Protein AF-A0A970EX81-F1 (afdb_monomer)

Radius of gyration: 21.79 Å; Cα contacts (8 Å, |Δi|>4): 182; chains: 1; bounding box: 51×58×53 Å

Solvent-accessible surface area (backbone atoms only — not comparable to full-atom values): 8107 Å² total; per-residue (Å²): 115,69,74,60,54,53,55,53,55,58,56,59,62,62,72,63,68,65,86,72,77,76,77,77,90,69,51,71,46,55,43,40,30,35,47,66,74,91,52,94,65,96,63,71,69,59,46,76,45,80,43,80,53,59,88,94,58,59,65,65,62,51,46,54,54,49,44,54,33,81,59,92,51,85,65,42,38,49,44,48,60,91,81,40,44,85,72,48,76,47,82,56,92,38,34,39,36,42,32,46,35,74,58,53,76,70,51,56,72,71,56,38,52,48,29,51,50,29,49,45,60,22,50,51,67,39,93,72,34,79,44,73,46,81,82

Mean predicted aligned error: 9.27 Å

Secondary structure (DSSP, 8-state):
-HHHHHHHHHHHHHTT---------SEEEEEEEEE--SS--SS-SEEEEEEEE-TTS-HHHHHHHHHTS--SSTTEE-SS-TT--EEEEEEETTEEEEEE-HHHHH--HHHHHHHHHHHHHHHTTSTT--EEEE-

Sequence (135 aa):
MIRRIFSVFLFMLILLGGCKRSEYEGEYIEVYYLRDISAPISDGALAAVKYPVYQYRDKIETAVKKLLSKPDDESLRCPFPDDVELVGIEYSGNVVTVNLSEEYGEMFGAELAAANVCTVLTLCGIDGVSEVSIT

Foldseek 3Di:
DVVVVVVVVVVVVVVPPDPPPPDDPADWFWFKFAFDPPDPDPDDRIDTDIDGDDPPDDQLVVNVVVLQDADPDPRTDRLDDVPKAFPDWDDDFQEIETEIDCVLVVDDDPSNVSSVVSSCVRSCRDPRHDYYHYD

Nearest PDB structures (foldseek):
  6gzb-assembly2_B  TM=7.721E-01  e=2.881E-04  Bacillus subtilis subsp. subtilis str. 168
  6gz8-assembly1_A  TM=7.859E-01  e=2.248E-03  Bacillus subtilis subsp. subtilis str. 168
  5j7r-assembly3_B  TM=6.040E-01  e=8.048E-04  Clostridium perfringens
  6he2-assembly1_A  TM=5.781E-01  e=5.623E-01  Aquincola tertiaricarbonis
  3tr3-assembly2_A  TM=6.188E-01  e=1.296E+00  Coxiella burnetii

Structure (mmCIF, N/CA/C/O backbone):
data_AF-A0A970EX81-F1
#
_entry.id   AF-A0A970EX81-F1
#
loop_
_atom_site.group_PDB
_atom_site.id
_atom_site.type_symbol
_atom_site.label_atom_id
_atom_site.label_alt_id
_atom_site.label_comp_id
_atom_site.label_asym_id
_atom_site.label_entity_id
_atom_site.label_seq_id
_atom_site.pdbx_PDB_ins_code
_atom_site.Cartn_x
_atom_site.Cartn_y
_atom_site.Cartn_z
_atom_site.occupancy
_atom_site.B_iso_or_equiv
_atom_site.auth_seq_id
_atom_site.auth_comp_id
_atom_site.auth_asym_id
_atom_site.auth_atom_id
_atom_site.pdbx_PDB_model_num
ATOM 1 N N . MET A 1 1 ? 33.059 -42.929 36.880 1.00 54.62 1 MET A N 1
ATOM 2 C CA . MET A 1 1 ? 33.288 -41.637 36.190 1.00 54.62 1 MET A CA 1
ATOM 3 C C . MET A 1 1 ? 32.309 -41.416 35.028 1.00 54.62 1 MET A C 1
ATOM 5 O O . MET A 1 1 ? 31.653 -40.385 35.015 1.00 54.62 1 MET A O 1
ATOM 9 N N . ILE A 1 2 ? 32.092 -42.410 34.152 1.00 56.94 2 ILE A N 1
ATOM 10 C CA . ILE A 1 2 ? 31.150 -42.371 33.005 1.00 56.94 2 ILE A CA 1
ATOM 11 C C . ILE A 1 2 ? 29.690 -41.989 33.344 1.00 56.94 2 ILE A C 1
ATOM 13 O O . ILE A 1 2 ? 29.092 -41.195 32.626 1.00 56.94 2 ILE A O 1
ATOM 17 N N . ARG A 1 3 ? 29.127 -42.448 34.475 1.00 52.34 3 ARG A N 1
ATOM 18 C CA . ARG A 1 3 ? 27.751 -42.088 34.896 1.00 52.34 3 ARG A CA 1
ATOM 19 C C . ARG A 1 3 ? 27.565 -40.601 35.229 1.00 52.34 3 ARG A C 1
ATOM 21 O O . ARG A 1 3 ? 26.462 -40.094 35.083 1.00 52.34 3 ARG A O 1
ATOM 28 N N . ARG A 1 4 ? 28.623 -39.899 35.662 1.00 56.50 4 ARG A N 1
ATOM 29 C CA .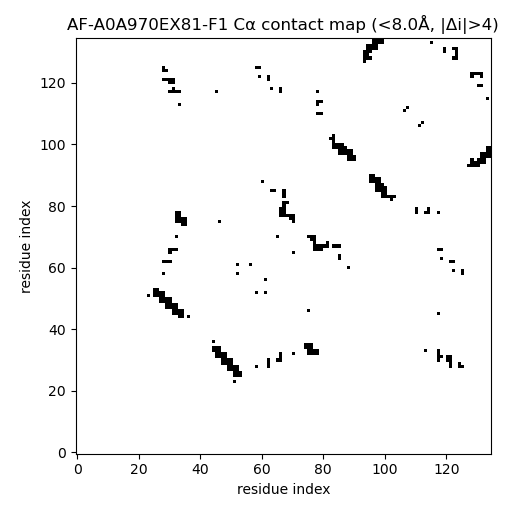 ARG A 1 4 ? 28.557 -38.454 35.959 1.00 56.50 4 ARG A CA 1
ATOM 30 C C . ARG A 1 4 ? 28.625 -37.609 34.685 1.00 56.50 4 ARG A C 1
ATOM 32 O O . ARG A 1 4 ? 27.959 -36.587 34.615 1.00 56.50 4 ARG A O 1
ATOM 39 N N . ILE A 1 5 ? 29.358 -38.078 33.671 1.00 61.97 5 ILE A N 1
ATOM 40 C CA . ILE A 1 5 ? 29.462 -37.420 32.359 1.00 61.97 5 ILE A CA 1
ATOM 41 C C . ILE A 1 5 ? 28.120 -37.494 31.613 1.00 61.97 5 ILE A C 1
ATOM 43 O O . ILE A 1 5 ? 27.665 -36.488 31.080 1.00 61.97 5 ILE A O 1
ATOM 47 N N . PHE A 1 6 ? 27.431 -38.642 31.669 1.00 58.75 6 PHE A N 1
ATOM 48 C CA . PHE A 1 6 ? 26.097 -38.803 31.075 1.00 58.75 6 PHE A CA 1
ATOM 49 C C . PHE A 1 6 ? 25.040 -37.870 31.687 1.00 58.75 6 PHE A C 1
ATOM 51 O O . PHE A 1 6 ? 24.231 -37.311 30.953 1.00 58.75 6 PHE A O 1
ATOM 58 N N . SER A 1 7 ? 25.063 -37.647 33.008 1.00 59.97 7 SER A N 1
ATOM 59 C CA . SER A 1 7 ? 24.130 -36.714 33.662 1.00 59.97 7 SER A CA 1
ATOM 60 C C . SER A 1 7 ? 24.362 -35.255 33.273 1.00 59.97 7 SER A C 1
ATOM 62 O O . SER A 1 7 ? 23.391 -34.518 33.143 1.00 59.97 7 SER A O 1
ATOM 64 N N . VAL A 1 8 ? 25.613 -34.837 33.059 1.00 66.75 8 VAL A N 1
ATOM 65 C CA . VAL A 1 8 ? 25.922 -33.464 32.618 1.00 66.75 8 VAL A CA 1
ATOM 66 C C . VAL A 1 8 ? 25.491 -33.254 31.164 1.00 66.75 8 VAL A C 1
ATOM 68 O O . VAL A 1 8 ? 24.899 -32.227 30.844 1.00 66.75 8 VAL A O 1
ATOM 71 N N . PHE A 1 9 ? 25.698 -34.253 30.301 1.00 63.66 9 PHE A N 1
ATOM 72 C CA . PHE A 1 9 ? 25.286 -34.190 28.896 1.00 63.66 9 PHE A CA 1
ATOM 73 C C . PHE A 1 9 ? 23.755 -34.152 28.739 1.00 63.66 9 PHE A C 1
ATOM 75 O O . PHE A 1 9 ? 23.230 -33.384 27.936 1.00 63.66 9 PHE A O 1
ATOM 82 N N . LEU A 1 10 ? 23.027 -34.917 29.562 1.00 64.50 10 LEU A N 1
ATOM 83 C CA . LEU A 1 10 ? 21.561 -34.927 29.577 1.00 64.50 10 LEU A CA 1
ATOM 84 C C . LEU A 1 10 ? 20.970 -33.597 30.078 1.00 64.50 10 LEU A C 1
ATOM 86 O O . LEU A 1 10 ? 19.943 -33.158 29.574 1.00 64.50 10 LEU A O 1
ATOM 90 N N . PHE A 1 11 ? 21.630 -32.927 31.029 1.00 61.94 11 PHE A N 1
ATOM 91 C CA . PHE A 1 11 ? 21.207 -31.611 31.523 1.00 61.94 11 PHE A CA 1
ATOM 92 C C . PHE A 1 11 ? 21.466 -30.494 30.496 1.00 61.94 11 PHE A C 1
ATOM 94 O O . PHE A 1 11 ? 20.681 -29.557 30.382 1.00 61.94 11 PHE A O 1
ATOM 101 N N . MET A 1 12 ? 22.531 -30.623 29.696 1.00 64.44 12 MET A N 1
ATOM 102 C CA . MET A 1 12 ? 22.878 -29.677 28.629 1.00 64.44 12 MET A CA 1
ATOM 103 C C . MET A 1 12 ? 21.916 -29.750 27.429 1.00 64.44 12 MET A C 1
ATOM 105 O O . MET A 1 12 ? 21.650 -28.732 26.798 1.00 64.44 12 MET A O 1
ATOM 109 N N . LEU A 1 13 ? 21.320 -30.919 27.168 1.00 59.12 13 LEU A N 1
ATOM 110 C CA . LEU A 1 13 ? 20.277 -31.109 26.148 1.00 59.12 13 LEU A CA 1
ATOM 111 C C . LEU A 1 13 ? 18.931 -30.450 26.512 1.00 59.12 13 LEU A C 1
ATOM 113 O O . LEU A 1 13 ? 18.166 -30.109 25.615 1.00 59.12 13 LEU A O 1
ATOM 117 N N . ILE A 1 14 ? 18.652 -30.215 27.801 1.00 59.53 14 ILE A N 1
ATOM 118 C CA . ILE A 1 14 ? 17.407 -29.571 28.269 1.00 59.53 14 ILE A CA 1
ATOM 119 C C . ILE A 1 14 ? 17.451 -28.042 28.075 1.00 59.53 14 ILE A C 1
ATOM 121 O O . ILE A 1 14 ? 16.411 -27.405 27.922 1.00 59.53 14 ILE A O 1
ATOM 125 N N . LEU A 1 15 ? 18.647 -27.447 28.004 1.00 57.34 15 LEU A N 1
ATOM 126 C CA . LEU A 1 15 ? 18.835 -26.007 27.770 1.00 57.34 15 LEU A CA 1
ATOM 127 C C . LEU A 1 15 ? 18.682 -25.596 26.294 1.00 57.34 15 LEU A C 1
ATOM 129 O O . LEU A 1 15 ? 18.636 -24.407 25.999 1.00 57.34 15 LEU A O 1
ATOM 133 N N . LEU A 1 16 ? 18.545 -26.558 25.376 1.00 58.69 16 LEU A N 1
ATOM 134 C CA . LEU A 1 16 ? 18.202 -26.328 23.965 1.00 58.69 16 LEU A CA 1
ATOM 135 C C . LEU A 1 16 ? 16.683 -26.242 23.734 1.00 58.69 16 LEU A C 1
ATOM 137 O O . LEU A 1 16 ? 16.229 -26.419 22.604 1.00 58.69 16 LEU A O 1
ATOM 141 N N . GLY A 1 17 ? 15.894 -25.983 24.787 1.00 57.16 17 GLY A N 1
ATOM 142 C CA . GLY A 1 17 ? 14.470 -25.663 24.689 1.00 57.16 17 GLY A CA 1
ATOM 143 C C . GLY A 1 17 ? 14.261 -24.531 23.689 1.00 57.16 17 GLY A C 1
ATOM 144 O O . GLY A 1 17 ? 14.510 -23.368 23.994 1.00 57.16 17 GLY A O 1
ATOM 145 N N . GLY A 1 18 ? 13.892 -24.913 22.467 1.00 55.53 18 GLY A N 1
ATOM 146 C CA . GLY A 1 18 ? 13.876 -24.040 21.308 1.00 55.53 18 GLY A CA 1
ATOM 147 C C . GLY A 1 18 ? 13.043 -22.789 21.532 1.00 55.53 18 GLY A C 1
ATOM 148 O O . GLY A 1 18 ? 12.018 -22.815 22.216 1.00 55.53 18 GLY A O 1
ATOM 149 N N . CYS A 1 19 ? 13.459 -21.699 20.887 1.00 56.28 19 CYS A N 1
ATOM 150 C CA . CYS A 1 19 ? 12.595 -20.557 20.638 1.00 56.28 19 CYS A CA 1
ATOM 151 C C . CYS A 1 19 ? 11.392 -21.049 19.827 1.00 56.28 19 CYS A C 1
ATOM 153 O O . CYS A 1 19 ? 11.414 -21.061 18.597 1.00 56.28 19 CYS A O 1
ATOM 155 N N . LYS A 1 20 ? 10.337 -21.497 20.511 1.00 51.09 20 LYS A N 1
ATOM 156 C CA . LYS A 1 20 ? 9.021 -21.653 19.911 1.00 51.09 20 LYS A CA 1
ATOM 157 C C . LYS A 1 20 ? 8.608 -20.243 19.506 1.00 51.09 20 LYS A C 1
ATOM 159 O O . LYS A 1 20 ? 8.272 -19.432 20.365 1.00 51.09 20 LYS A O 1
ATOM 164 N N . ARG A 1 21 ? 8.730 -19.933 18.213 1.00 53.81 21 ARG A N 1
ATOM 165 C CA . ARG A 1 21 ? 8.214 -18.696 17.623 1.00 53.81 21 ARG A CA 1
ATOM 166 C C . ARG A 1 21 ? 6.735 -18.658 17.990 1.00 53.81 21 ARG A C 1
ATOM 168 O O . ARG A 1 21 ? 5.982 -19.529 17.566 1.00 53.81 21 ARG A O 1
ATOM 175 N N . SER A 1 22 ? 6.365 -17.759 18.896 1.00 57.47 22 SER A N 1
ATOM 176 C CA . SER A 1 22 ? 4.979 -17.597 19.316 1.00 57.47 22 SER A CA 1
ATOM 177 C C . SER A 1 22 ? 4.180 -17.204 18.080 1.00 57.47 22 SER A C 1
ATOM 179 O O . SER A 1 22 ? 4.419 -16.139 17.509 1.00 57.47 22 SER A O 1
ATOM 181 N N . GLU A 1 23 ? 3.306 -18.094 17.628 1.00 65.75 23 GLU A N 1
ATOM 182 C CA . GLU A 1 23 ? 2.333 -17.790 16.588 1.00 65.75 23 GLU A CA 1
ATOM 183 C C . GLU A 1 23 ? 1.393 -16.721 17.155 1.00 65.75 23 GLU A C 1
ATOM 185 O O . GLU A 1 23 ? 0.930 -16.826 18.291 1.00 65.75 23 GLU A O 1
ATOM 190 N N . TYR A 1 24 ? 1.244 -15.615 16.433 1.00 73.62 24 TYR A N 1
ATOM 191 C CA . TYR A 1 24 ? 0.465 -14.476 16.899 1.00 73.62 24 TYR A CA 1
ATOM 192 C C . TYR A 1 24 ? -1.025 -14.786 16.701 1.00 73.62 24 TYR A C 1
ATOM 194 O O . TYR A 1 24 ? -1.492 -14.887 15.579 1.00 73.62 24 TYR A O 1
ATOM 202 N N . GLU A 1 25 ? -1.788 -14.946 17.782 1.00 76.31 25 GLU A N 1
ATOM 203 C CA . GLU A 1 25 ? -3.234 -15.253 17.720 1.00 76.31 25 GLU A CA 1
ATOM 204 C C . GLU A 1 25 ? -4.127 -14.005 17.554 1.00 76.31 25 GLU A C 1
ATOM 206 O O . GLU A 1 25 ? -5.320 -14.038 17.853 1.00 76.31 25 GLU A O 1
ATOM 211 N N . GLY A 1 26 ? -3.563 -12.874 17.127 1.00 83.06 26 GLY A N 1
ATOM 212 C CA . GLY A 1 26 ? -4.328 -11.648 16.910 1.00 83.06 26 GLY A CA 1
ATOM 213 C C . GLY A 1 26 ? -4.808 -11.480 15.471 1.00 83.06 26 GLY A C 1
ATOM 214 O O . GLY A 1 26 ? -4.793 -12.401 14.657 1.00 83.06 26 GLY A O 1
ATOM 215 N N . GLU A 1 27 ? -5.247 -10.267 15.162 1.00 90.00 27 GLU A N 1
ATOM 216 C CA . GLU A 1 27 ? -5.758 -9.932 13.841 1.00 90.00 27 GLU A CA 1
ATOM 217 C C . GLU A 1 27 ? -4.631 -9.678 12.837 1.00 90.00 27 GLU A C 1
ATOM 219 O O . GLU A 1 27 ? -3.549 -9.211 13.195 1.00 90.00 27 GLU A O 1
ATOM 224 N N . TYR A 1 28 ? -4.899 -9.956 11.565 1.00 93.19 28 TYR A N 1
ATOM 225 C CA . TYR A 1 28 ? -3.961 -9.743 10.474 1.00 93.19 28 TYR A CA 1
ATOM 226 C C . TYR A 1 28 ? -4.566 -8.859 9.392 1.00 93.19 28 TYR A C 1
ATOM 228 O O . TYR A 1 28 ? -5.767 -8.904 9.145 1.00 93.19 28 TYR A O 1
ATOM 236 N N . ILE A 1 29 ? -3.699 -8.117 8.710 1.00 95.88 29 ILE A N 1
ATOM 237 C CA . ILE A 1 29 ? -3.996 -7.471 7.430 1.00 95.88 29 ILE A CA 1
ATOM 238 C C . ILE A 1 29 ? -3.152 -8.115 6.336 1.00 95.88 29 ILE A C 1
ATOM 240 O O . ILE A 1 29 ? -2.017 -8.530 6.584 1.00 95.88 29 ILE A O 1
ATOM 244 N N . GLU A 1 30 ? -3.700 -8.193 5.131 1.00 97.44 30 GLU A N 1
ATOM 245 C CA . GLU A 1 30 ? -2.967 -8.610 3.938 1.00 97.44 30 GLU A CA 1
ATOM 246 C C . GLU A 1 30 ? -2.507 -7.374 3.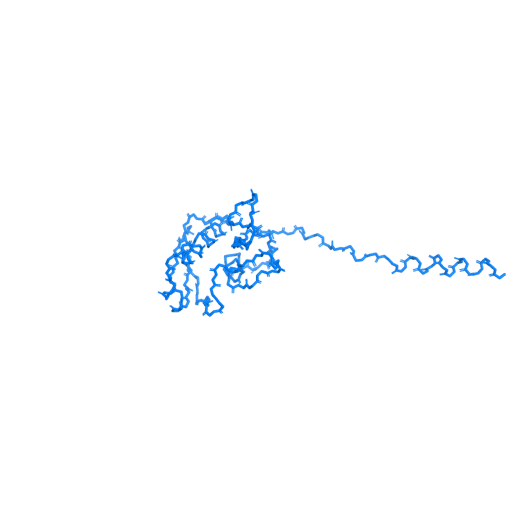171 1.00 97.44 30 GLU A C 1
ATOM 248 O O . GLU A 1 30 ? -3.319 -6.535 2.797 1.00 97.44 30 GLU A O 1
ATOM 253 N N . VAL A 1 31 ? -1.199 -7.261 2.947 1.00 98.31 31 VAL A N 1
ATOM 254 C CA . VAL A 1 31 ? -0.589 -6.164 2.191 1.00 98.31 31 VAL A CA 1
ATOM 255 C C . VAL A 1 31 ? -0.010 -6.719 0.899 1.00 98.31 31 VAL A C 1
ATOM 257 O O . VAL A 1 31 ? 0.737 -7.700 0.920 1.00 98.31 31 VAL A O 1
ATOM 260 N N . TYR A 1 32 ? -0.377 -6.106 -0.222 1.00 97.88 32 TYR A N 1
ATOM 261 C CA . TYR A 1 32 ? -0.001 -6.557 -1.557 1.00 97.88 32 TYR A CA 1
ATOM 262 C C . TYR A 1 32 ? 1.281 -5.872 -2.041 1.00 97.88 32 TYR A C 1
ATOM 264 O O . TYR A 1 32 ? 1.390 -4.648 -2.029 1.00 97.88 32 TYR A O 1
ATOM 272 N N . TYR A 1 33 ? 2.231 -6.678 -2.515 1.00 97.38 33 TYR A N 1
ATOM 273 C CA . TYR A 1 33 ? 3.514 -6.241 -3.072 1.00 97.38 33 TYR A CA 1
ATOM 274 C C . TYR A 1 33 ? 3.717 -6.769 -4.487 1.00 97.38 33 TYR A C 1
ATOM 276 O O . TYR A 1 33 ? 3.076 -7.735 -4.913 1.00 97.38 33 TYR A O 1
ATOM 284 N N . LEU A 1 34 ? 4.669 -6.163 -5.195 1.00 94.94 34 LEU A N 1
ATOM 285 C CA . LEU A 1 34 ? 5.128 -6.643 -6.492 1.00 94.94 34 LEU A CA 1
ATOM 286 C C . LEU A 1 34 ? 6.088 -7.813 -6.290 1.00 94.94 34 LEU A C 1
ATOM 288 O O . LEU A 1 34 ? 6.968 -7.748 -5.434 1.00 94.94 34 LEU A O 1
ATOM 292 N N . ARG A 1 35 ? 5.971 -8.865 -7.100 1.00 92.00 35 ARG A N 1
ATOM 293 C CA . ARG A 1 35 ? 7.023 -9.885 -7.185 1.00 92.00 35 ARG A CA 1
ATOM 294 C C . ARG A 1 35 ? 8.163 -9.396 -8.071 1.00 92.00 35 ARG A C 1
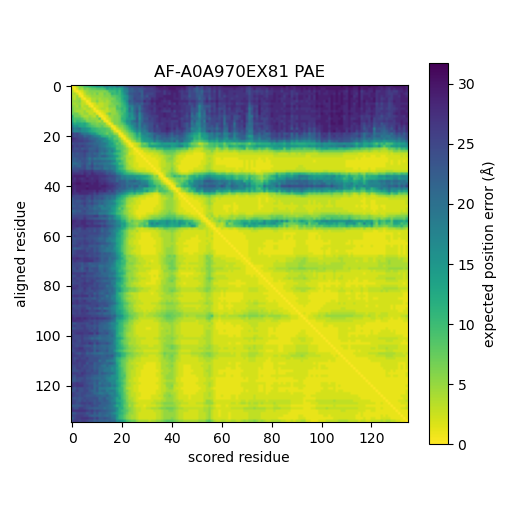ATOM 296 O O . ARG A 1 35 ? 7.938 -8.653 -9.031 1.00 92.00 35 ARG A O 1
ATOM 303 N N . ASP A 1 36 ? 9.385 -9.825 -7.777 1.00 81.75 36 ASP A N 1
ATOM 304 C CA . ASP A 1 36 ? 10.473 -9.691 -8.738 1.00 81.75 36 ASP A CA 1
ATOM 305 C C . ASP A 1 36 ? 10.288 -10.699 -9.889 1.00 81.75 36 ASP A C 1
ATOM 307 O O . ASP A 1 36 ? 10.322 -11.912 -9.689 1.00 81.75 36 ASP A O 1
ATOM 311 N N . ILE A 1 37 ? 10.050 -10.188 -11.101 1.00 69.94 37 ILE A N 1
ATOM 312 C CA . ILE A 1 37 ? 9.744 -10.969 -12.318 1.00 69.94 37 ILE A CA 1
ATOM 313 C C . ILE A 1 37 ? 11.022 -11.223 -13.135 1.00 69.94 37 ILE A C 1
ATOM 315 O O . ILE A 1 37 ? 10.992 -11.432 -14.346 1.00 69.94 37 ILE A O 1
ATOM 319 N N . SER A 1 38 ? 12.180 -11.211 -12.476 1.00 68.94 38 SER A N 1
ATOM 320 C CA . SER A 1 38 ? 13.487 -11.487 -13.080 1.00 68.94 38 SER A CA 1
ATOM 321 C C . SER A 1 38 ? 13.639 -12.932 -13.598 1.00 68.94 38 SER A C 1
ATOM 323 O O . SER A 1 38 ? 14.551 -13.216 -14.375 1.00 68.94 38 SER A O 1
ATOM 325 N N . ALA A 1 39 ? 12.713 -13.835 -13.252 1.00 60.62 39 ALA A N 1
ATOM 326 C CA . ALA A 1 39 ? 12.590 -15.184 -13.803 1.00 60.62 39 ALA A CA 1
ATOM 327 C C . ALA A 1 39 ? 11.117 -15.521 -14.134 1.00 60.62 39 ALA A C 1
ATOM 329 O O . ALA A 1 39 ? 10.215 -14.861 -13.615 1.00 60.62 39 ALA A O 1
ATOM 330 N N . PRO A 1 40 ? 10.836 -16.543 -14.972 1.00 63.28 40 PRO A N 1
ATOM 331 C CA . PRO A 1 40 ? 9.470 -16.987 -15.241 1.00 63.28 40 PRO A CA 1
ATOM 332 C C . PRO A 1 40 ? 8.791 -17.418 -13.937 1.00 63.28 40 PRO A C 1
ATOM 334 O O . PRO A 1 40 ? 9.120 -18.461 -13.372 1.00 63.28 40 PRO A O 1
ATOM 337 N N . ILE A 1 41 ? 7.854 -16.608 -13.454 1.00 61.25 41 ILE A N 1
ATOM 338 C CA . ILE A 1 41 ? 7.053 -16.935 -12.279 1.00 61.25 41 ILE A CA 1
ATOM 339 C C . ILE A 1 41 ? 5.858 -17.767 -12.762 1.00 61.25 41 ILE A C 1
ATOM 341 O O . ILE A 1 41 ? 5.158 -17.365 -13.689 1.00 61.25 41 ILE A O 1
ATOM 345 N N . SER A 1 42 ? 5.614 -18.934 -12.158 1.00 65.25 42 SER A N 1
ATOM 346 C CA . SER A 1 42 ? 4.352 -19.669 -12.360 1.00 65.25 42 SER A CA 1
ATOM 347 C C . SER A 1 42 ? 3.156 -18.986 -11.683 1.00 65.25 42 SER A C 1
ATOM 349 O O . SER A 1 42 ? 2.012 -19.314 -11.986 1.00 65.25 42 SER A O 1
ATOM 351 N N . ASP A 1 43 ? 3.434 -18.054 -10.771 1.00 72.12 43 ASP A N 1
ATOM 352 C CA . ASP A 1 43 ? 2.473 -17.293 -9.976 1.00 72.12 43 ASP A CA 1
ATOM 353 C C . ASP A 1 43 ? 2.215 -15.898 -10.572 1.00 72.12 43 ASP A C 1
ATOM 355 O O . ASP A 1 43 ? 2.929 -15.423 -11.455 1.00 72.12 43 ASP A O 1
ATOM 359 N N . GLY A 1 44 ? 1.176 -15.221 -10.072 1.00 84.56 44 GLY A N 1
ATOM 360 C CA . GLY A 1 44 ? 0.817 -13.864 -10.491 1.00 84.56 44 GLY A CA 1
ATOM 361 C C . GLY A 1 44 ? 1.861 -12.796 -10.132 1.00 84.56 44 GLY A C 1
ATOM 362 O O . GLY A 1 44 ? 2.719 -12.999 -9.276 1.00 84.56 44 GLY A O 1
ATOM 363 N N . ALA A 1 45 ? 1.744 -11.619 -10.758 1.00 90.19 45 ALA A N 1
ATOM 364 C CA . ALA A 1 45 ? 2.671 -10.490 -10.581 1.00 90.19 45 ALA A CA 1
ATOM 365 C C . ALA A 1 45 ? 2.659 -9.866 -9.170 1.00 90.19 45 ALA A C 1
ATOM 367 O O . ALA A 1 45 ? 3.585 -9.136 -8.814 1.00 90.19 45 ALA A O 1
ATOM 368 N N . LEU A 1 46 ? 1.620 -10.149 -8.379 1.00 94.06 46 LEU A N 1
ATOM 369 C CA . LEU A 1 46 ? 1.428 -9.632 -7.027 1.00 94.06 46 LEU A CA 1
ATOM 370 C C . LEU A 1 46 ? 1.475 -10.759 -5.990 1.00 94.06 46 LEU A C 1
ATOM 372 O O . LEU A 1 46 ? 1.124 -11.907 -6.277 1.00 94.06 46 LEU A O 1
ATOM 376 N N . ALA A 1 47 ? 1.873 -10.413 -4.770 1.00 95.06 47 ALA A N 1
ATOM 377 C CA . ALA A 1 47 ? 1.870 -11.303 -3.615 1.00 95.06 47 ALA A CA 1
ATOM 378 C C . ALA A 1 47 ? 1.256 -10.604 -2.401 1.00 95.06 47 ALA A C 1
ATOM 380 O O . ALA A 1 47 ? 1.614 -9.465 -2.113 1.00 95.06 47 ALA A O 1
ATOM 381 N N . ALA A 1 48 ? 0.382 -11.299 -1.673 1.00 96.06 48 ALA A N 1
ATOM 382 C CA . ALA A 1 48 ? -0.138 -10.833 -0.392 1.00 96.06 48 ALA A CA 1
ATOM 383 C C . ALA A 1 48 ? 0.755 -11.322 0.756 1.00 96.06 48 ALA A C 1
ATOM 385 O O . ALA A 1 48 ? 1.076 -12.510 0.842 1.00 96.06 48 ALA A O 1
ATOM 386 N N . VAL A 1 49 ? 1.120 -10.415 1.660 1.00 96.50 49 VAL A N 1
ATOM 387 C CA . VAL A 1 49 ? 1.869 -10.709 2.886 1.00 96.50 49 VAL A CA 1
ATOM 388 C C . VAL A 1 49 ? 1.002 -10.373 4.091 1.00 96.50 49 VAL A C 1
ATOM 390 O O . VAL A 1 49 ? 0.430 -9.288 4.173 1.00 96.50 49 VAL A O 1
ATOM 393 N N . LYS A 1 50 ? 0.911 -11.303 5.046 1.00 95.62 50 LYS A N 1
ATOM 394 C CA . LYS A 1 50 ? 0.140 -11.111 6.280 1.00 95.62 50 LYS A CA 1
ATOM 395 C C . LYS A 1 50 ? 0.967 -10.385 7.331 1.00 95.62 50 LYS A C 1
ATOM 397 O O . LYS A 1 50 ? 2.001 -10.897 7.760 1.00 95.62 50 LYS A O 1
ATOM 402 N N . TYR A 1 51 ? 0.468 -9.249 7.810 1.00 93.81 51 TYR A N 1
ATOM 403 C CA . TYR A 1 51 ? 1.052 -8.516 8.932 1.00 93.81 51 TYR A CA 1
ATOM 404 C C . TYR A 1 51 ? 0.134 -8.541 10.153 1.00 93.81 51 TYR A C 1
ATOM 406 O O . TYR A 1 51 ? -1.065 -8.305 10.005 1.00 93.81 51 TYR A O 1
ATOM 414 N N . PRO A 1 52 ? 0.673 -8.800 11.359 1.00 92.12 52 PRO A N 1
ATOM 415 C CA . PRO A 1 52 ? -0.109 -8.734 12.584 1.00 92.12 52 PRO A CA 1
ATOM 416 C C . PRO A 1 52 ? -0.491 -7.283 12.900 1.00 92.12 52 PRO A C 1
ATOM 418 O O . PRO A 1 52 ? 0.351 -6.382 12.838 1.00 92.12 52 PRO A O 1
ATOM 421 N N . VAL A 1 53 ? -1.743 -7.065 13.296 1.00 88.56 53 VAL A N 1
ATOM 422 C CA . VAL A 1 53 ? -2.242 -5.770 13.764 1.00 88.56 53 VAL A CA 1
ATOM 423 C C . VAL A 1 53 ? -2.386 -5.795 15.275 1.00 88.56 53 VAL A C 1
ATOM 425 O O . VAL A 1 53 ? -3.296 -6.399 15.835 1.00 88.56 53 VAL A O 1
ATOM 428 N N . TYR A 1 54 ? -1.494 -5.073 15.946 1.00 84.44 54 TYR A N 1
ATOM 429 C CA . TYR A 1 54 ? -1.554 -4.914 17.392 1.00 84.44 54 TYR A CA 1
ATOM 430 C C . TYR A 1 54 ? -2.766 -4.081 17.818 1.00 84.44 54 TYR A C 1
ATOM 432 O O . TYR A 1 54 ? -3.141 -3.113 17.155 1.00 84.44 54 TYR A O 1
ATOM 440 N N . GLN A 1 55 ? -3.343 -4.444 18.965 1.00 69.81 55 GLN A N 1
ATOM 441 C CA . GLN A 1 55 ? -4.498 -3.770 19.554 1.00 69.81 55 GLN A CA 1
ATOM 442 C C . GLN A 1 55 ? -4.273 -2.245 19.611 1.00 69.81 55 GLN A C 1
ATOM 444 O O . GLN A 1 55 ? -3.177 -1.795 19.946 1.00 69.81 55 GLN A O 1
ATOM 449 N N . TYR A 1 56 ? -5.312 -1.469 19.284 1.00 69.69 56 TYR A N 1
ATOM 450 C CA . TYR A 1 56 ? -5.329 0.006 19.238 1.00 69.69 56 TYR A CA 1
ATOM 451 C C . TYR A 1 56 ? -4.583 0.673 18.073 1.00 69.69 56 TYR A C 1
ATOM 453 O O . TYR A 1 56 ? -4.592 1.901 18.000 1.00 69.69 56 TYR A O 1
ATOM 461 N N . ARG A 1 57 ? -3.962 -0.080 17.156 1.00 77.75 57 ARG A N 1
ATOM 462 C CA . ARG A 1 57 ? -3.452 0.512 15.913 1.00 77.75 57 ARG A CA 1
ATOM 463 C C . ARG A 1 57 ? -4.549 0.635 14.869 1.00 77.75 57 ARG A C 1
ATOM 465 O O . ARG A 1 57 ? -5.359 -0.273 14.695 1.00 77.75 57 ARG A O 1
ATOM 472 N N . ASP A 1 58 ? -4.510 1.742 14.142 1.00 91.12 58 ASP A N 1
ATOM 473 C CA . ASP A 1 58 ? -5.294 1.909 12.931 1.00 91.12 58 ASP A CA 1
ATOM 474 C C . ASP A 1 58 ? -4.775 0.936 11.856 1.00 91.12 58 ASP A C 1
ATOM 476 O O . ASP A 1 58 ? -3.595 0.964 11.479 1.00 91.12 58 ASP A O 1
ATOM 480 N N . LYS A 1 59 ? -5.650 0.029 11.408 1.00 94.62 59 LYS A N 1
ATOM 481 C CA . LYS A 1 59 ? -5.344 -0.983 10.387 1.00 94.62 59 LYS A CA 1
ATOM 482 C C . LYS A 1 59 ? -4.976 -0.342 9.061 1.00 94.62 59 LYS A C 1
ATOM 484 O O . LYS A 1 59 ? -4.049 -0.812 8.411 1.00 94.62 59 LYS A O 1
ATOM 489 N N . ILE A 1 60 ? -5.686 0.718 8.691 1.00 96.75 60 ILE A N 1
ATOM 490 C CA . ILE A 1 60 ? -5.532 1.409 7.416 1.00 96.75 60 ILE A CA 1
ATOM 491 C C . ILE A 1 60 ? -4.189 2.123 7.404 1.00 96.75 60 ILE A C 1
ATOM 493 O O . ILE A 1 60 ? -3.369 1.876 6.525 1.00 96.75 60 ILE A O 1
ATOM 497 N N . GLU A 1 61 ? -3.898 2.908 8.442 1.00 96.06 61 GLU A N 1
ATOM 498 C CA . GLU A 1 61 ? -2.601 3.576 8.563 1.00 96.06 61 GLU A CA 1
ATOM 499 C C . GLU A 1 61 ? -1.442 2.570 8.615 1.00 96.06 61 GLU A C 1
ATOM 501 O O . GLU A 1 61 ? -0.400 2.771 7.990 1.00 96.06 61 GLU A O 1
ATOM 506 N N . THR A 1 62 ? -1.622 1.450 9.324 1.00 95.94 62 THR A N 1
ATOM 507 C CA . THR A 1 62 ? -0.619 0.376 9.376 1.00 95.94 62 THR A CA 1
ATOM 508 C C . THR A 1 62 ? -0.390 -0.241 7.997 1.00 95.94 62 THR A C 1
ATOM 510 O O . THR A 1 62 ? 0.760 -0.461 7.618 1.00 95.94 62 THR A O 1
ATOM 513 N N . ALA A 1 63 ? -1.457 -0.496 7.240 1.00 97.44 63 ALA A N 1
ATOM 514 C CA . ALA A 1 63 ? -1.387 -1.054 5.898 1.00 97.44 63 ALA A CA 1
ATOM 515 C C . ALA A 1 63 ? -0.676 -0.107 4.922 1.00 97.44 63 ALA A C 1
ATOM 517 O O . ALA A 1 63 ? 0.247 -0.533 4.230 1.00 97.44 63 ALA A O 1
ATOM 518 N N . VAL A 1 64 ? -1.024 1.184 4.927 1.00 97.75 64 VAL A N 1
ATOM 519 C CA . VAL A 1 64 ? -0.364 2.195 4.082 1.00 97.75 64 VAL A CA 1
ATOM 520 C C . VAL A 1 64 ? 1.116 2.319 4.436 1.00 97.75 64 VAL A C 1
ATOM 522 O O . VAL A 1 64 ? 1.971 2.257 3.559 1.00 97.75 64 VAL A O 1
ATOM 525 N N . LYS A 1 65 ? 1.463 2.374 5.726 1.00 96.50 65 LYS A N 1
ATOM 526 C CA . LYS A 1 65 ? 2.872 2.383 6.155 1.00 96.50 65 LYS A CA 1
ATOM 527 C C . LYS A 1 65 ? 3.634 1.131 5.720 1.00 96.50 65 LYS A C 1
ATOM 529 O O . LYS A 1 65 ? 4.838 1.196 5.485 1.00 96.50 65 LYS A O 1
ATOM 534 N N . LYS A 1 66 ? 2.960 -0.017 5.616 1.00 97.00 66 LYS A N 1
ATOM 535 C CA . LYS A 1 66 ? 3.557 -1.246 5.081 1.00 97.00 66 LYS A CA 1
ATOM 536 C C . LYS A 1 66 ? 3.732 -1.202 3.568 1.00 97.00 66 LYS A C 1
ATOM 538 O O . LYS A 1 66 ? 4.760 -1.673 3.095 1.00 97.00 66 LYS A O 1
ATOM 543 N N . LEU A 1 67 ? 2.799 -0.603 2.833 1.00 97.38 67 LEU A N 1
ATOM 544 C CA . LEU A 1 67 ? 2.936 -0.370 1.393 1.00 97.38 67 LEU A CA 1
ATOM 545 C C 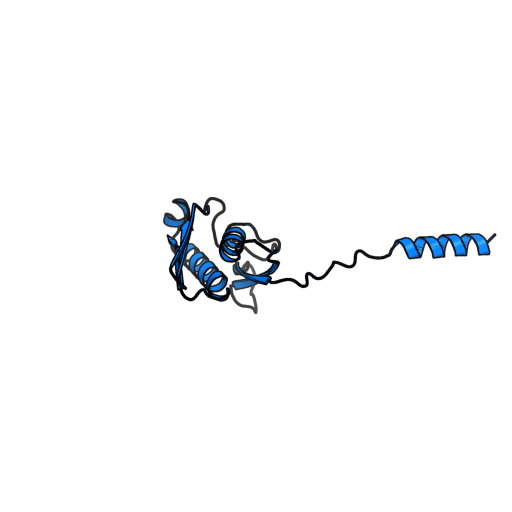. LEU A 1 67 ? 4.082 0.585 1.049 1.00 97.38 67 LEU A C 1
ATOM 547 O O . LEU A 1 67 ? 4.677 0.414 -0.004 1.00 97.38 67 LEU A O 1
ATOM 551 N N . LEU A 1 68 ? 4.390 1.548 1.922 1.00 97.56 68 LEU A N 1
ATOM 552 C CA . LEU A 1 68 ? 5.473 2.529 1.749 1.00 97.56 68 LEU A CA 1
ATOM 553 C C . LEU A 1 68 ? 6.819 2.078 2.341 1.00 97.56 68 LEU A C 1
ATOM 555 O O . LEU A 1 68 ? 7.787 2.829 2.327 1.00 97.56 68 LEU A O 1
ATOM 559 N N . SER A 1 69 ? 6.899 0.877 2.923 1.00 95.12 69 SER A N 1
ATOM 560 C CA . SER A 1 69 ? 8.145 0.361 3.496 1.00 95.12 69 SER A CA 1
ATOM 561 C C . SER A 1 69 ? 8.590 -0.916 2.804 1.00 95.12 69 SER A C 1
ATOM 563 O O . SER A 1 69 ? 7.7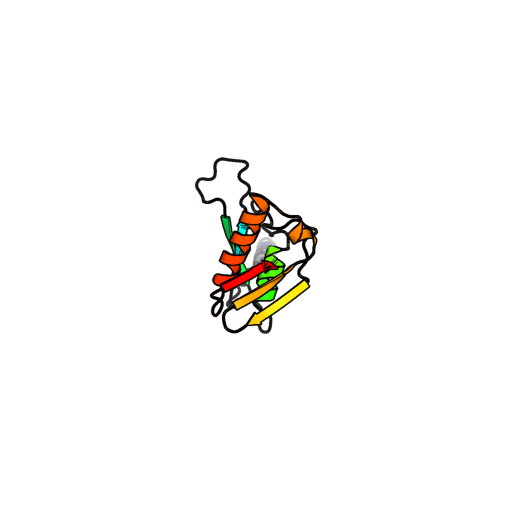86 -1.736 2.358 1.00 95.12 69 SER A O 1
ATOM 565 N N . LYS A 1 70 ? 9.911 -1.097 2.738 1.00 93.19 70 LYS A N 1
ATOM 566 C CA . LYS A 1 70 ? 10.522 -2.290 2.159 1.00 93.19 70 LYS A CA 1
ATOM 567 C C . LYS A 1 70 ? 9.972 -3.563 2.838 1.00 93.19 70 LYS A C 1
ATOM 569 O O . LYS A 1 70 ? 10.035 -3.651 4.069 1.00 93.19 70 LYS A O 1
ATOM 574 N N . PRO A 1 71 ? 9.465 -4.551 2.073 1.00 93.19 71 PRO A N 1
ATOM 575 C CA . PRO A 1 71 ? 9.023 -5.822 2.635 1.00 93.19 71 PRO A CA 1
ATOM 576 C C . PRO A 1 71 ? 10.205 -6.617 3.207 1.00 93.19 71 PRO A C 1
ATOM 578 O O . PRO A 1 71 ? 11.340 -6.497 2.745 1.00 93.19 71 PRO A O 1
ATOM 581 N N . ASP A 1 72 ? 9.923 -7.464 4.199 1.00 91.25 72 ASP A N 1
ATOM 582 C CA . ASP A 1 72 ? 10.931 -8.345 4.810 1.00 91.25 72 ASP A CA 1
ATOM 583 C C . ASP A 1 72 ? 11.389 -9.458 3.844 1.00 91.25 72 ASP A C 1
ATOM 585 O O . ASP A 1 72 ? 12.485 -9.998 3.983 1.00 91.25 72 ASP A O 1
ATOM 589 N N . ASP A 1 73 ? 10.537 -9.819 2.880 1.00 90.75 73 ASP A N 1
ATOM 590 C CA . ASP A 1 73 ? 10.823 -10.811 1.845 1.00 90.75 73 ASP A CA 1
ATOM 591 C C . ASP A 1 73 ? 11.556 -10.151 0.667 1.00 90.75 73 ASP A C 1
ATOM 593 O O . ASP A 1 73 ? 10.985 -9.333 -0.053 1.00 90.75 73 ASP A O 1
ATOM 597 N N . GLU A 1 74 ? 12.819 -10.529 0.457 1.00 89.75 74 GLU A N 1
ATOM 598 C CA . GLU A 1 74 ? 13.673 -9.984 -0.607 1.00 89.75 74 GLU A CA 1
ATOM 599 C C . GLU A 1 74 ? 13.206 -10.346 -2.027 1.00 89.75 74 GLU A C 1
ATOM 601 O O . GLU A 1 74 ? 13.648 -9.718 -2.988 1.00 89.75 74 GLU A O 1
ATOM 606 N N . SER A 1 75 ? 12.308 -11.326 -2.181 1.00 89.62 75 SER A N 1
ATOM 607 C CA . SER A 1 75 ? 11.682 -11.650 -3.473 1.00 89.62 75 SER A CA 1
ATOM 608 C C . SER A 1 75 ? 10.552 -10.687 -3.857 1.00 89.62 75 SER A C 1
ATOM 610 O O . SER A 1 75 ? 10.018 -10.753 -4.972 1.00 89.62 75 SER A O 1
ATOM 612 N N . LEU A 1 76 ? 10.177 -9.793 -2.937 1.00 93.62 76 LEU A N 1
ATOM 613 C CA . LEU A 1 76 ? 9.129 -8.802 -3.113 1.00 93.62 76 LEU A CA 1
ATOM 614 C C . LEU A 1 76 ? 9.720 -7.398 -3.229 1.00 93.62 76 LEU A C 1
ATOM 616 O O . LEU A 1 76 ? 10.750 -7.061 -2.646 1.00 93.62 76 LEU A O 1
ATOM 620 N N . ARG A 1 77 ? 9.020 -6.544 -3.972 1.00 93.25 77 ARG A N 1
ATOM 621 C CA . ARG A 1 77 ? 9.357 -5.133 -4.140 1.00 93.25 77 ARG A CA 1
ATOM 622 C C . ARG A 1 77 ? 8.224 -4.248 -3.650 1.00 93.25 77 ARG A C 1
ATOM 624 O O . ARG A 1 77 ? 7.044 -4.548 -3.854 1.00 93.25 77 ARG A O 1
ATOM 631 N N . CYS A 1 78 ? 8.622 -3.140 -3.031 1.00 93.94 78 CYS A N 1
ATOM 632 C CA . CYS A 1 78 ? 7.726 -2.059 -2.653 1.00 93.94 78 CYS A CA 1
ATOM 633 C C . CYS A 1 78 ? 6.967 -1.554 -3.898 1.00 93.94 78 CYS A C 1
ATOM 635 O O . CYS A 1 78 ? 7.591 -1.401 -4.954 1.00 93.94 78 CYS A O 1
ATOM 637 N N . PRO A 1 79 ? 5.641 -1.342 -3.816 1.00 96.06 79 PRO A N 1
ATOM 638 C CA . PRO A 1 79 ? 4.886 -0.730 -4.904 1.00 96.06 79 PRO A CA 1
ATOM 639 C C . PRO A 1 79 ? 5.227 0.750 -5.116 1.00 96.06 79 PRO A C 1
ATOM 641 O O . PRO A 1 79 ? 5.087 1.237 -6.235 1.00 96.06 79 PRO A O 1
ATOM 644 N N . PHE A 1 80 ? 5.672 1.441 -4.066 1.00 97.69 80 PHE A N 1
ATOM 645 C CA . PHE A 1 80 ? 6.035 2.854 -4.107 1.00 97.69 80 PHE A CA 1
ATOM 646 C C . PHE A 1 80 ? 7.561 3.050 -4.111 1.00 97.69 80 PHE A C 1
ATOM 648 O O . PHE A 1 80 ? 8.280 2.231 -3.525 1.00 97.69 80 PHE A O 1
ATOM 655 N N . PRO A 1 81 ? 8.059 4.119 -4.755 1.00 96.00 81 PRO A N 1
ATOM 656 C CA . PRO A 1 81 ? 9.409 4.639 -4.545 1.00 96.00 81 PRO A CA 1
ATOM 657 C C . PRO A 1 81 ? 9.685 5.007 -3.076 1.00 96.00 81 PRO A C 1
ATOM 659 O O . PRO A 1 81 ? 8.757 5.264 -2.311 1.00 96.00 81 PRO A O 1
ATOM 662 N N . ASP A 1 82 ? 10.965 5.046 -2.692 1.00 95.06 82 ASP A N 1
ATOM 663 C CA . ASP A 1 82 ? 11.398 5.296 -1.304 1.00 95.06 82 ASP A CA 1
ATOM 664 C C . ASP A 1 82 ? 11.138 6.739 -0.820 1.00 95.06 82 ASP A C 1
ATOM 666 O O . ASP A 1 82 ? 11.193 6.998 0.381 1.00 95.06 82 ASP A O 1
ATOM 670 N N . ASP A 1 83 ? 10.897 7.677 -1.737 1.00 95.75 83 ASP A N 1
ATOM 671 C CA . ASP A 1 83 ? 10.644 9.100 -1.485 1.00 95.75 83 ASP A CA 1
ATOM 672 C C . ASP A 1 83 ? 9.152 9.465 -1.427 1.00 95.75 83 ASP A C 1
ATOM 674 O O . ASP A 1 83 ? 8.819 10.604 -1.109 1.00 95.75 83 ASP A O 1
ATOM 678 N N . VAL A 1 84 ? 8.245 8.509 -1.659 1.00 98.31 84 VAL A N 1
ATOM 679 C CA . VAL A 1 84 ? 6.806 8.721 -1.452 1.00 98.31 84 VAL A CA 1
ATOM 680 C C . VAL A 1 84 ? 6.455 8.531 0.023 1.00 98.31 84 VAL A C 1
ATOM 682 O O . VAL A 1 84 ? 6.635 7.454 0.594 1.00 98.31 84 VAL A O 1
ATOM 685 N N . GLU A 1 85 ? 5.877 9.560 0.638 1.00 98.12 85 GLU A N 1
ATOM 686 C CA . GLU A 1 85 ? 5.506 9.562 2.054 1.00 98.12 85 GLU A CA 1
ATOM 687 C C . GLU A 1 85 ? 3.987 9.644 2.272 1.00 98.12 85 GLU A C 1
ATOM 689 O O . GLU A 1 85 ? 3.231 10.151 1.445 1.00 98.12 85 GLU A O 1
ATOM 694 N N . LEU A 1 86 ? 3.523 9.164 3.433 1.00 98.31 86 LEU A N 1
ATOM 695 C CA . LEU A 1 86 ? 2.137 9.335 3.874 1.00 98.31 86 LEU A CA 1
ATOM 696 C C . LEU A 1 86 ? 1.962 10.710 4.525 1.00 98.31 86 LEU A C 1
ATOM 698 O O . LEU A 1 86 ? 2.469 10.940 5.624 1.00 98.31 86 LEU A O 1
ATOM 702 N N . VAL A 1 87 ? 1.171 11.579 3.897 1.00 98.44 87 VAL A N 1
ATOM 703 C CA . VAL A 1 87 ? 0.817 12.902 4.433 1.00 98.44 87 VAL A CA 1
ATOM 704 C C . VAL A 1 87 ? -0.352 12.799 5.412 1.00 98.44 87 VAL A C 1
ATOM 706 O O . VAL A 1 87 ? -0.343 13.432 6.469 1.00 98.44 87 VAL A O 1
ATOM 709 N N . GLY A 1 88 ? -1.361 11.984 5.098 1.00 97.88 88 GLY A N 1
ATOM 710 C CA . GLY A 1 88 ? -2.519 11.803 5.968 1.00 97.88 88 GLY A CA 1
ATOM 711 C C . GLY A 1 88 ? -3.551 10.824 5.426 1.00 97.88 88 GLY A C 1
ATOM 712 O O . GLY A 1 88 ? -3.459 10.357 4.295 1.00 97.88 88 GLY A O 1
ATOM 713 N N . ILE A 1 89 ? -4.548 10.515 6.253 1.00 98.25 89 ILE A N 1
ATOM 714 C CA . ILE A 1 89 ? -5.663 9.636 5.890 1.00 98.25 89 ILE A CA 1
ATOM 715 C C . ILE A 1 89 ? -6.965 10.295 6.322 1.00 98.25 89 ILE A C 1
ATOM 717 O O . ILE A 1 89 ? -7.077 10.784 7.448 1.00 98.25 89 ILE A O 1
ATOM 721 N N . GLU A 1 90 ? -7.948 10.289 5.430 1.00 97.81 90 GLU A N 1
ATOM 722 C CA . GLU A 1 90 ? -9.294 10.780 5.699 1.00 97.81 90 GLU A CA 1
ATOM 723 C C . GLU A 1 90 ? -10.313 9.651 5.572 1.00 97.81 90 GLU A C 1
ATOM 725 O O . GLU A 1 90 ? -10.214 8.779 4.706 1.00 97.81 90 GLU A O 1
ATOM 730 N N . TYR A 1 91 ? -11.321 9.695 6.440 1.00 96.62 91 TYR A N 1
ATOM 731 C CA . TYR A 1 91 ? -12.367 8.686 6.528 1.00 96.62 91 TYR A CA 1
ATOM 732 C C . TYR A 1 91 ? -13.725 9.315 6.235 1.00 96.62 91 TYR A C 1
ATOM 734 O O . TYR A 1 91 ? -14.153 10.234 6.937 1.00 96.62 91 TYR A O 1
ATOM 742 N N . SER A 1 92 ? -14.430 8.790 5.233 1.00 95.69 92 SER A N 1
ATOM 743 C CA . SER A 1 92 ? -15.786 9.214 4.881 1.00 95.69 92 SER A CA 1
ATOM 744 C C . SER A 1 92 ? -16.676 7.994 4.656 1.00 95.69 92 SER A C 1
ATOM 746 O O . SER A 1 92 ? -16.750 7.432 3.566 1.00 95.69 92 SER A O 1
ATOM 748 N N . GLY A 1 93 ? -17.343 7.541 5.721 1.00 94.31 93 GLY A N 1
ATOM 749 C CA . GLY A 1 93 ? -18.139 6.313 5.683 1.00 94.31 93 GLY A CA 1
ATOM 750 C C . GLY A 1 93 ? -17.263 5.086 5.415 1.00 94.31 93 GLY A C 1
ATOM 751 O O . GLY A 1 93 ? -16.426 4.739 6.240 1.00 94.31 93 GLY A O 1
ATOM 752 N N . ASN A 1 94 ? -17.481 4.435 4.274 1.00 94.50 94 ASN A N 1
ATOM 753 C CA . ASN A 1 94 ? -16.715 3.286 3.775 1.00 94.50 94 ASN A CA 1
ATOM 754 C C . ASN A 1 94 ? -15.643 3.672 2.736 1.00 94.50 94 ASN A C 1
ATOM 756 O O . ASN A 1 94 ? -15.040 2.790 2.118 1.00 94.50 94 ASN A O 1
ATOM 760 N N . VAL A 1 95 ? -15.423 4.975 2.538 1.00 97.62 95 VAL A N 1
ATOM 761 C CA . VAL A 1 95 ? -14.384 5.529 1.668 1.00 97.62 95 VAL A CA 1
ATOM 762 C C . VAL A 1 95 ? -13.179 5.931 2.513 1.00 97.62 95 VAL A C 1
ATOM 764 O O . VAL A 1 95 ? -13.321 6.653 3.507 1.00 97.62 95 VAL A O 1
ATOM 767 N N . VAL A 1 96 ? -11.998 5.482 2.095 1.00 98.44 96 VAL A N 1
ATOM 768 C CA . VAL A 1 96 ? -10.705 5.890 2.653 1.00 98.44 96 VAL A CA 1
ATOM 769 C C . VAL A 1 96 ? -9.966 6.733 1.621 1.00 98.44 96 VAL A C 1
ATOM 771 O O . VAL A 1 96 ? -9.696 6.256 0.520 1.00 98.44 96 VAL A O 1
ATOM 774 N N . THR A 1 97 ? -9.594 7.958 1.981 1.00 98.50 97 THR A N 1
ATOM 775 C CA . THR A 1 97 ? -8.693 8.781 1.166 1.00 98.50 97 THR A CA 1
ATOM 776 C C . THR A 1 97 ? -7.294 8.731 1.761 1.00 98.50 97 THR A C 1
ATOM 778 O O . THR A 1 97 ? -7.106 9.076 2.928 1.00 98.50 97 THR A O 1
ATOM 781 N N . VAL A 1 98 ? -6.317 8.300 0.968 1.00 98.62 98 VAL A N 1
ATOM 782 C CA . VAL A 1 98 ? -4.897 8.285 1.326 1.00 98.62 98 VAL A CA 1
ATOM 783 C C . VAL A 1 98 ? -4.225 9.469 0.645 1.00 98.62 98 VAL A C 1
ATOM 785 O O . VAL A 1 98 ? -4.105 9.477 -0.576 1.00 98.62 98 VAL A O 1
ATOM 788 N N . ASN A 1 99 ? -3.789 10.441 1.442 1.00 98.56 99 ASN A N 1
ATOM 789 C CA . ASN A 1 99 ? -3.025 11.590 0.971 1.00 98.56 99 ASN A CA 1
ATOM 790 C C . ASN A 1 99 ? -1.530 11.243 1.010 1.00 98.56 99 ASN A C 1
ATOM 792 O O . ASN A 1 99 ? -0.977 11.032 2.096 1.00 98.56 99 ASN A O 1
ATOM 796 N N . LEU A 1 100 ? -0.890 11.174 -0.151 1.00 98.69 100 LEU A N 1
ATOM 797 C CA . LEU A 1 100 ? 0.537 10.918 -0.323 1.00 98.69 100 LEU A CA 1
ATOM 798 C C . LEU A 1 100 ? 1.290 12.220 -0.638 1.00 98.69 100 LEU A C 1
ATOM 800 O O . LEU A 1 100 ? 0.693 13.277 -0.842 1.00 98.69 100 LEU A O 1
ATOM 804 N N . SER A 1 101 ? 2.618 12.169 -0.580 1.00 98.56 101 SER A N 1
ATOM 805 C CA . SER A 1 101 ? 3.484 13.313 -0.874 1.00 98.56 101 SER A CA 1
ATOM 806 C C . SER A 1 101 ? 3.491 13.673 -2.371 1.00 98.56 101 SER A C 1
ATOM 808 O O . SER A 1 101 ? 2.958 12.939 -3.203 1.00 98.56 101 SER A O 1
ATOM 810 N N . GLU A 1 102 ? 4.083 14.818 -2.729 1.00 98.06 102 GLU A N 1
ATOM 811 C CA . GLU A 1 102 ? 4.104 15.329 -4.113 1.00 98.06 102 GLU A CA 1
ATOM 812 C C . GLU A 1 102 ? 4.753 14.338 -5.095 1.00 98.06 102 GLU A C 1
ATOM 814 O O . GLU A 1 102 ? 4.305 14.215 -6.234 1.00 98.06 102 GLU A O 1
ATOM 819 N N . GLU A 1 103 ? 5.728 13.559 -4.626 1.00 98.31 103 GLU A N 1
ATOM 820 C CA . GLU A 1 103 ? 6.446 12.521 -5.369 1.00 98.31 103 GLU A CA 1
ATOM 821 C C . GLU A 1 103 ? 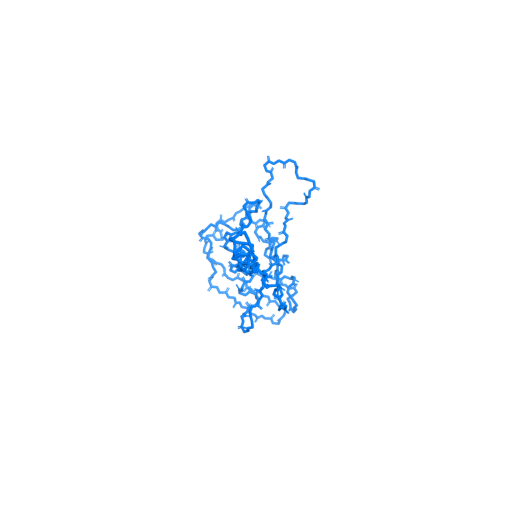5.504 11.440 -5.928 1.00 98.31 103 GLU A C 1
ATOM 823 O O . GLU A 1 103 ? 5.744 10.901 -7.010 1.00 98.31 103 GLU A O 1
ATOM 828 N N . TYR A 1 104 ? 4.377 11.156 -5.260 1.00 98.06 104 TYR A N 1
ATOM 829 C CA . TYR A 1 104 ? 3.344 10.277 -5.822 1.00 98.06 104 TYR A CA 1
ATOM 830 C C . TYR A 1 104 ? 2.744 10.863 -7.111 1.00 98.06 104 TYR A C 1
ATOM 832 O O . TYR A 1 104 ? 2.511 10.133 -8.076 1.00 98.06 104 TYR A O 1
ATOM 840 N N . GLY A 1 1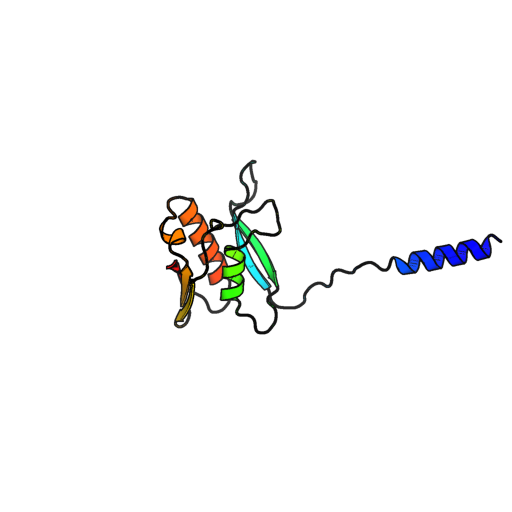05 ? 2.543 12.183 -7.161 1.00 97.25 105 GLY A N 1
ATOM 841 C CA . GLY A 1 105 ? 2.049 12.895 -8.341 1.00 97.25 105 GLY A CA 1
ATOM 842 C C . GLY A 1 105 ? 3.027 12.892 -9.521 1.00 97.25 105 GLY A C 1
ATOM 843 O O . GLY A 1 105 ? 2.612 13.109 -10.661 1.00 97.25 105 GLY A O 1
ATOM 844 N N . GLU A 1 106 ? 4.305 12.608 -9.268 1.00 97.12 106 GLU A N 1
ATOM 845 C CA . GLU A 1 106 ? 5.335 12.450 -10.297 1.00 97.12 106 GLU A CA 1
ATOM 846 C C . GLU A 1 106 ? 5.388 11.029 -10.877 1.00 97.12 106 GLU A C 1
ATOM 848 O O . GLU A 1 106 ? 6.001 10.812 -11.926 1.00 97.12 106 GLU A O 1
ATOM 853 N N . MET A 1 107 ? 4.732 10.051 -10.241 1.00 97.69 107 MET A N 1
ATOM 854 C CA . MET A 1 107 ? 4.645 8.687 -10.755 1.00 97.69 107 MET A CA 1
ATOM 855 C C . MET A 1 107 ? 3.760 8.620 -12.007 1.00 97.69 107 MET A C 1
ATOM 857 O O . MET A 1 107 ? 2.757 9.316 -12.148 1.00 97.69 107 MET A O 1
ATOM 861 N N . PHE A 1 108 ? 4.087 7.714 -12.928 1.00 96.88 108 PHE A N 1
ATOM 862 C CA . PHE A 1 108 ? 3.299 7.492 -14.140 1.00 96.88 108 PHE A CA 1
ATOM 863 C C . PHE A 1 108 ? 3.408 6.044 -14.624 1.00 96.88 108 PHE A C 1
ATOM 865 O O . PHE A 1 108 ? 4.160 5.236 -14.087 1.00 96.88 108 PHE A O 1
ATOM 872 N N . GLY A 1 109 ? 2.634 5.708 -15.658 1.00 97.06 109 GLY A N 1
ATOM 873 C CA . GLY A 1 109 ? 2.785 4.446 -16.377 1.00 97.06 109 GLY A CA 1
ATOM 874 C C . GLY A 1 109 ? 2.444 3.203 -15.552 1.00 97.06 109 GLY A C 1
ATOM 875 O O . GLY A 1 109 ? 1.442 3.162 -14.835 1.00 97.06 109 GLY A O 1
ATOM 876 N N . ALA A 1 110 ? 3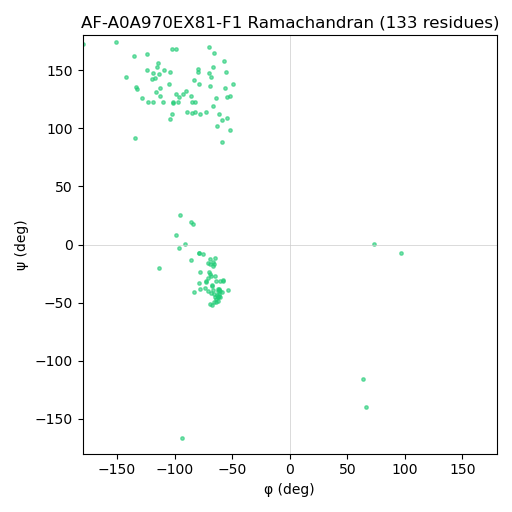.249 2.156 -15.729 1.00 94.44 110 ALA A N 1
ATOM 877 C CA . ALA A 1 110 ? 3.005 0.851 -15.123 1.00 94.44 110 ALA A CA 1
ATOM 878 C C . ALA A 1 110 ? 3.276 0.864 -13.613 1.00 94.44 110 ALA A C 1
ATOM 880 O O . ALA A 1 110 ? 2.603 0.159 -12.866 1.00 94.44 110 ALA A O 1
ATOM 881 N N . GLU A 1 111 ? 4.221 1.687 -13.172 1.00 94.44 111 GLU A N 1
ATOM 882 C CA . GLU A 1 111 ? 4.613 1.877 -11.783 1.00 94.44 111 GLU A CA 1
ATOM 883 C C . GLU A 1 111 ? 3.467 2.501 -10.979 1.00 94.44 111 GLU A C 1
ATOM 885 O O . GLU A 1 111 ? 3.065 1.941 -9.961 1.00 94.44 111 GLU A O 1
ATOM 890 N N . LEU A 1 112 ? 2.860 3.584 -11.484 1.00 97.88 112 LEU A N 1
ATOM 891 C CA . LEU A 1 112 ? 1.675 4.190 -10.863 1.00 97.88 112 LEU A CA 1
ATOM 892 C C . LEU A 1 112 ? 0.491 3.212 -10.819 1.00 97.88 112 LEU A C 1
ATOM 894 O O . LEU A 1 112 ? -0.176 3.074 -9.795 1.00 97.88 112 LEU A O 1
ATOM 898 N N . ALA A 1 113 ? 0.233 2.498 -11.918 1.00 97.62 113 ALA A N 1
ATOM 899 C CA . ALA A 1 113 ? -0.849 1.518 -11.965 1.00 97.62 113 ALA A CA 1
ATOM 900 C C . ALA A 1 113 ? -0.639 0.384 -10.947 1.00 97.62 113 ALA A C 1
ATOM 902 O O . ALA A 1 113 ? -1.577 -0.010 -10.254 1.00 97.62 113 ALA A O 1
ATOM 903 N N . ALA A 1 114 ? 0.591 -0.119 -10.833 1.00 96.75 114 ALA A N 1
ATOM 904 C CA . ALA A 1 114 ? 0.962 -1.135 -9.860 1.00 96.75 114 ALA A CA 1
ATOM 905 C C . ALA A 1 114 ? 0.784 -0.636 -8.420 1.00 96.75 114 ALA A C 1
ATOM 907 O O . ALA A 1 114 ? 0.188 -1.343 -7.606 1.00 96.75 114 ALA A O 1
ATOM 908 N N . ALA A 1 115 ? 1.232 0.586 -8.123 1.00 98.12 115 ALA A N 1
ATOM 909 C CA . ALA A 1 115 ? 1.076 1.193 -6.807 1.00 98.12 115 ALA A CA 1
ATOM 910 C C . ALA A 1 115 ? -0.394 1.344 -6.403 1.00 98.12 115 ALA A C 1
ATOM 912 O O . ALA A 1 115 ? -0.793 0.931 -5.308 1.00 98.12 115 ALA A O 1
ATOM 913 N N . ASN A 1 116 ? -1.227 1.825 -7.325 1.00 98.38 116 ASN A N 1
ATOM 914 C CA . ASN A 1 116 ? -2.657 1.997 -7.092 1.00 98.38 116 ASN A CA 1
ATOM 915 C C . ASN A 1 116 ? -3.372 0.658 -6.903 1.00 98.38 116 ASN A C 1
ATOM 917 O O . ASN A 1 116 ? -4.169 0.518 -5.978 1.00 98.38 116 ASN A O 1
ATOM 921 N N . VAL A 1 117 ? -3.060 -0.358 -7.713 1.00 98.12 117 VAL A N 1
ATOM 922 C CA . VAL A 1 117 ? -3.656 -1.694 -7.556 1.00 98.12 117 VAL A CA 1
ATOM 923 C C . VAL A 1 117 ? -3.246 -2.334 -6.230 1.00 98.12 117 VAL A C 1
ATOM 925 O O . VAL A 1 117 ? -4.113 -2.848 -5.525 1.00 98.12 117 VAL A O 1
ATOM 928 N N . CYS A 1 118 ? -1.965 -2.280 -5.850 1.00 98.44 118 CYS A N 1
ATOM 929 C CA . CYS A 1 118 ? -1.512 -2.792 -4.553 1.00 98.44 118 CYS A CA 1
ATOM 930 C C . CYS A 1 118 ? -2.223 -2.090 -3.390 1.00 98.44 118 CYS A C 1
ATOM 932 O O . CYS A 1 118 ? -2.649 -2.752 -2.442 1.00 98.44 118 CYS A O 1
ATOM 934 N N . THR A 1 119 ? -2.407 -0.772 -3.486 1.00 98.62 119 THR A N 1
ATOM 935 C CA . THR A 1 119 ? -3.113 0.029 -2.479 1.00 98.62 119 THR A CA 1
ATOM 936 C C . THR A 1 119 ? -4.581 -0.365 -2.373 1.00 98.62 119 THR A C 1
ATOM 938 O O . THR A 1 119 ? -5.056 -0.670 -1.281 1.00 98.62 119 THR A O 1
ATOM 941 N N . VAL A 1 120 ? -5.289 -0.448 -3.502 1.00 98.50 120 VAL A N 1
ATOM 942 C CA . VAL A 1 120 ? -6.706 -0.836 -3.545 1.00 98.50 120 VAL A CA 1
ATOM 943 C C . VAL A 1 120 ? -6.910 -2.257 -3.016 1.00 98.50 120 VAL A C 1
ATOM 945 O O . VAL A 1 120 ? -7.753 -2.456 -2.148 1.00 98.50 120 VAL A O 1
ATOM 948 N N . LEU A 1 121 ? -6.125 -3.241 -3.472 1.00 98.44 121 LEU A N 1
ATOM 949 C CA . LEU A 1 121 ? -6.248 -4.630 -3.005 1.00 98.44 121 LEU A CA 1
ATOM 950 C C . LEU A 1 121 ? -5.978 -4.767 -1.503 1.00 98.44 121 LEU A C 1
ATOM 952 O O . LEU A 1 121 ? -6.659 -5.528 -0.821 1.00 98.44 121 LEU A O 1
ATOM 956 N N . THR A 1 122 ? -5.006 -4.013 -0.993 1.00 98.50 122 THR A N 1
ATOM 957 C CA . THR A 1 122 ? -4.661 -4.002 0.431 1.00 98.50 122 THR A CA 1
ATOM 958 C C . THR A 1 122 ? -5.777 -3.380 1.267 1.00 98.50 122 THR A C 1
ATOM 960 O O . THR A 1 122 ? -6.238 -3.981 2.234 1.00 98.50 122 THR A O 1
ATOM 963 N N . LEU A 1 123 ? -6.230 -2.174 0.912 1.00 98.44 123 LEU A N 1
ATOM 964 C CA . LEU A 1 123 ? -7.158 -1.415 1.750 1.00 98.44 123 LEU A CA 1
ATOM 965 C C . LEU A 1 123 ? -8.600 -1.909 1.634 1.00 98.44 123 LEU A C 1
ATOM 967 O O . LEU A 1 123 ? -9.269 -2.016 2.655 1.00 98.44 123 LEU A O 1
ATOM 971 N N . CYS A 1 124 ? -9.065 -2.297 0.443 1.00 98.19 124 CYS A N 1
ATOM 972 C CA . CYS A 1 124 ? -10.378 -2.936 0.288 1.00 98.19 124 CYS A CA 1
ATOM 973 C C . CYS A 1 124 ? -10.425 -4.355 0.881 1.00 98.19 124 CYS A C 1
ATOM 975 O O . CYS A 1 124 ? -11.508 -4.914 1.034 1.00 98.19 124 CYS A O 1
ATOM 977 N N . GLY A 1 125 ? -9.272 -4.946 1.215 1.00 97.31 125 GLY A N 1
ATOM 978 C CA . GLY A 1 125 ? -9.194 -6.186 1.987 1.00 97.31 125 GLY A CA 1
ATOM 979 C C . GLY A 1 125 ? -9.489 -6.004 3.481 1.00 97.31 125 GLY A C 1
ATOM 980 O O . GLY A 1 125 ? -9.591 -6.995 4.201 1.00 97.31 125 GLY A O 1
ATOM 981 N N . ILE A 1 126 ? -9.614 -4.762 3.962 1.00 96.56 126 ILE A N 1
ATOM 982 C CA . ILE A 1 126 ? -9.909 -4.447 5.360 1.00 96.56 126 ILE A CA 1
ATOM 983 C C . ILE A 1 126 ? -11.414 -4.220 5.524 1.00 96.56 126 ILE A C 1
ATOM 985 O O . ILE A 1 126 ? -12.016 -3.391 4.838 1.00 96.56 126 ILE A O 1
ATOM 989 N N . ASP A 1 127 ? -12.015 -4.936 6.477 1.00 94.56 127 ASP A N 1
ATOM 990 C CA . ASP A 1 127 ? -13.444 -4.843 6.775 1.00 94.56 127 ASP A CA 1
ATOM 991 C C . ASP A 1 127 ? -13.893 -3.391 6.997 1.00 94.56 127 ASP A C 1
ATOM 993 O O . ASP A 1 127 ? -13.349 -2.664 7.831 1.00 94.56 127 ASP A O 1
ATOM 997 N N . GLY A 1 128 ? -14.936 -2.989 6.267 1.00 95.31 128 GLY A N 1
ATOM 998 C CA . GLY A 1 128 ? -15.513 -1.645 6.332 1.00 95.31 128 GLY A CA 1
ATOM 999 C C . GLY A 1 128 ? -15.021 -0.677 5.253 1.00 95.31 128 GLY A C 1
ATOM 1000 O O . GLY A 1 128 ? -15.609 0.395 5.124 1.00 95.31 128 GLY A O 1
ATOM 1001 N N . VAL A 1 129 ? -14.025 -1.051 4.444 1.00 97.88 129 VAL A N 1
ATOM 1002 C CA . VAL A 1 129 ? -13.552 -0.250 3.304 1.00 97.88 129 VAL A CA 1
ATOM 1003 C C . VAL A 1 129 ? -14.113 -0.801 1.999 1.00 97.88 129 VAL A C 1
ATOM 1005 O O . VAL A 1 129 ? -13.873 -1.952 1.647 1.00 97.88 129 VAL A O 1
ATOM 1008 N N . SER A 1 130 ? -14.841 0.022 1.246 1.00 96.88 130 SER A N 1
ATOM 1009 C CA . SER A 1 130 ? -15.339 -0.350 -0.087 1.00 96.88 130 SER A CA 1
ATOM 1010 C C . SER A 1 130 ? -14.721 0.459 -1.217 1.00 96.88 130 SER A C 1
ATOM 1012 O O . SER A 1 130 ? -14.794 0.041 -2.368 1.00 96.88 130 SER A O 1
ATOM 1014 N N . GLU A 1 131 ? -14.166 1.627 -0.905 1.00 97.88 131 GLU A N 1
ATOM 1015 C CA . GLU A 1 131 ? -13.601 2.541 -1.889 1.00 97.88 131 GLU A CA 1
ATOM 1016 C C . GLU A 1 131 ? -12.345 3.201 -1.328 1.00 97.88 131 GLU A C 1
ATOM 1018 O O . GLU A 1 131 ? -12.254 3.497 -0.133 1.00 97.88 131 GLU A O 1
ATOM 1023 N N . VAL A 1 132 ? -11.380 3.419 -2.216 1.00 98.38 132 VAL A N 1
ATOM 1024 C CA . VAL A 1 132 ? -10.107 4.053 -1.903 1.00 98.38 132 VAL A CA 1
ATOM 1025 C C . VAL A 1 132 ? -9.881 5.185 -2.893 1.00 98.38 132 VAL A C 1
ATOM 1027 O O . VAL A 1 132 ? -9.900 4.960 -4.103 1.00 98.38 132 VAL A O 1
ATOM 1030 N N . SER A 1 133 ? -9.633 6.380 -2.371 1.00 98.06 133 SER A N 1
ATOM 1031 C CA . SER A 1 133 ? -9.109 7.513 -3.130 1.00 98.06 133 SER A CA 1
ATOM 1032 C C . SER A 1 133 ? -7.640 7.705 -2.769 1.00 98.06 133 SER A C 1
ATOM 1034 O O . SER A 1 133 ? -7.276 7.604 -1.600 1.00 98.06 133 SER A O 1
ATOM 1036 N N . ILE A 1 134 ? -6.793 7.971 -3.760 1.00 98.31 134 ILE A N 1
ATOM 1037 C CA . ILE A 1 134 ? -5.358 8.216 -3.566 1.00 98.31 134 ILE A CA 1
ATOM 1038 C C . ILE A 1 134 ? -5.067 9.589 -4.157 1.00 98.31 134 ILE A C 1
ATOM 1040 O O . ILE A 1 134 ? -5.382 9.819 -5.330 1.00 98.31 134 ILE A O 1
ATOM 1044 N N . THR A 1 135 ? -4.532 10.491 -3.341 1.00 94.56 135 THR A N 1
ATOM 1045 C CA . THR A 1 135 ? -4.376 11.916 -3.657 1.00 94.56 135 THR A CA 1
ATOM 1046 C C . THR A 1 135 ? -3.004 12.433 -3.301 1.00 94.56 135 THR A C 1
ATOM 1048 O O . THR A 1 135 ? -2.450 1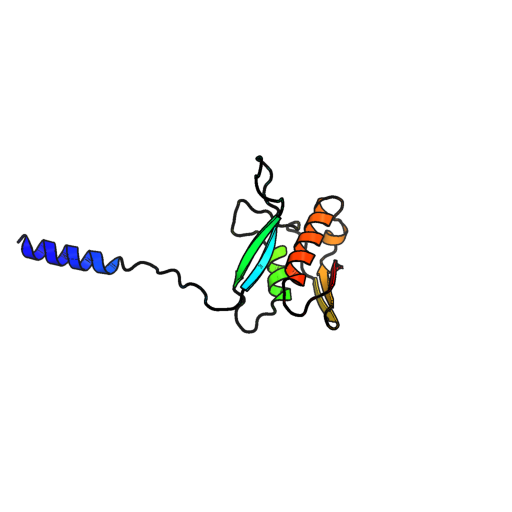1.968 -2.283 1.00 94.56 135 THR A O 1
#

pLDDT: mean 87.01, std 15.27, range [51.09, 98.69]